Protein AF-A0A257NUY6-F1 (afdb_monomer)

Nearest PDB structures (foldseek):
  4zlf-assembly1_A  TM=8.077E-01  e=9.109E-02  Saccharophagus degradans 2-40
  8xis-assembly1_B  TM=6.982E-01  e=7.214E-02  Acetivibrio thermocellus
  5mqs-assembly1_A  TM=6.198E-01  e=4.796E-02  Bacteroides thetaiotaomicron
  7w2t-assembly1_A  TM=7.492E-01  e=7.435E-01  Thermoanaerobacterium xylanolyticum LX-11
  8jbo-assembly1_A  TM=6.712E-01  e=7.014E-01  Thermoanaerobacterium xylanolyticum LX-11

Mean predicted aligned error: 6.0 Å

Foldseek 3Di:
DPPDDPDDDPVNVVVLVVVLVVQVVVCVPPPPPRCVVNPQKQALLVLLVLLVVLVVQLVVCVVVVVVVSVVVSVVVNVVSLVCQCVQQDDPLFGFMAGNVDSGHGPPDQDCSRCSNVVSVSDDPVSNVVCCVPRPVD

Radius of gyration: 17.13 Å; Cα contacts (8 Å, |Δi|>4): 135; chains: 1; bounding box: 42×40×44 Å

Structure (mmCIF, N/CA/C/O backbone):
data_AF-A0A257NUY6-F1
#
_entry.id   AF-A0A257NUY6-F1
#
loop_
_atom_site.group_PDB
_atom_site.id
_atom_site.type_symbol
_atom_site.label_atom_id
_atom_site.label_alt_id
_atom_site.label_comp_id
_atom_site.label_asym_id
_atom_site.label_entity_id
_atom_site.label_seq_id
_atom_site.pdbx_PDB_ins_code
_atom_site.Cartn_x
_atom_site.Cartn_y
_atom_site.Cartn_z
_atom_site.occupancy
_atom_site.B_iso_or_equiv
_atom_site.auth_seq_id
_atom_site.auth_comp_id
_atom_site.auth_asym_id
_atom_site.auth_atom_id
_atom_site.pdbx_PDB_model_num
ATOM 1 N N . MET A 1 1 ? 10.861 6.886 -21.035 1.00 38.53 1 MET A N 1
ATOM 2 C CA . MET A 1 1 ? 12.126 6.822 -20.264 1.00 38.53 1 MET A CA 1
ATOM 3 C C . MET A 1 1 ? 12.314 8.144 -19.546 1.00 38.53 1 MET A C 1
ATOM 5 O O . MET A 1 1 ? 12.265 9.177 -20.198 1.00 38.53 1 MET A O 1
ATOM 9 N N . LEU A 1 2 ? 12.492 8.126 -18.226 1.00 45.94 2 LEU A N 1
ATOM 10 C CA . LEU A 1 2 ? 12.858 9.322 -17.466 1.00 45.94 2 LEU A CA 1
ATOM 11 C C . LEU A 1 2 ? 14.328 9.640 -17.790 1.00 45.94 2 LEU A C 1
ATOM 13 O O . LEU A 1 2 ? 15.187 8.790 -17.578 1.00 45.94 2 LEU A O 1
ATOM 17 N N . HIS A 1 3 ? 14.613 10.816 -18.353 1.00 51.94 3 HIS A N 1
ATOM 18 C CA . HIS A 1 3 ? 15.957 11.263 -18.757 1.00 51.94 3 HIS A CA 1
ATOM 19 C C . HIS A 1 3 ? 16.844 11.607 -17.547 1.00 51.94 3 HIS A C 1
ATOM 21 O O . HIS A 1 3 ? 17.292 12.740 -17.384 1.00 51.94 3 HIS A O 1
ATOM 27 N N . VAL A 1 4 ? 17.060 10.642 -16.657 1.00 59.47 4 VAL A N 1
ATOM 28 C CA . VAL A 1 4 ? 17.910 10.808 -15.478 1.00 59.47 4 VAL A CA 1
ATOM 29 C C . VAL A 1 4 ? 19.358 10.492 -15.872 1.00 59.47 4 VAL A C 1
ATOM 31 O O . VAL A 1 4 ? 19.587 9.464 -16.513 1.00 59.47 4 VAL A O 1
ATOM 34 N N . PRO A 1 5 ? 20.337 11.350 -15.526 1.00 63.12 5 PRO A N 1
ATOM 35 C CA . PRO A 1 5 ? 21.752 11.056 -15.730 1.00 63.12 5 PRO A CA 1
ATOM 36 C C . PRO A 1 5 ? 22.128 9.711 -15.103 1.00 63.12 5 PRO A C 1
ATOM 38 O O . PRO A 1 5 ? 21.718 9.408 -13.986 1.00 63.12 5 PRO A O 1
ATOM 41 N N . VAL A 1 6 ? 22.910 8.909 -15.825 1.00 65.81 6 VAL A N 1
ATOM 42 C CA . VAL A 1 6 ? 23.282 7.541 -15.415 1.00 65.81 6 VAL A CA 1
ATOM 43 C C . VAL A 1 6 ? 24.358 7.524 -14.317 1.00 65.81 6 VAL A C 1
ATOM 45 O O . VAL A 1 6 ? 24.648 6.473 -13.757 1.00 65.81 6 VAL A O 1
ATOM 48 N N . ASP A 1 7 ? 24.929 8.688 -14.005 1.00 72.38 7 ASP A N 1
ATOM 49 C CA . ASP A 1 7 ? 26.025 8.875 -13.056 1.00 72.38 7 ASP A CA 1
ATOM 50 C C . ASP A 1 7 ? 25.642 9.955 -12.033 1.00 72.38 7 ASP A C 1
ATOM 52 O O . ASP A 1 7 ? 25.959 11.136 -12.177 1.00 72.38 7 ASP A O 1
ATOM 56 N N . ILE A 1 8 ? 24.834 9.563 -11.045 1.00 80.12 8 ILE A N 1
ATOM 57 C CA . ILE A 1 8 ? 24.480 10.402 -9.895 1.00 80.12 8 ILE A CA 1
ATOM 58 C C . ILE A 1 8 ? 25.254 9.869 -8.695 1.00 80.12 8 ILE A C 1
ATOM 60 O O . IL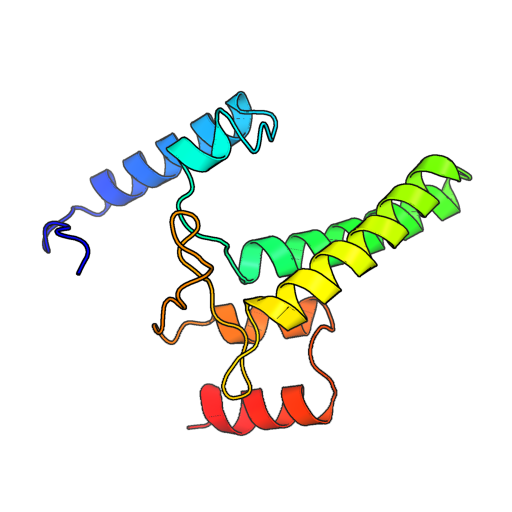E A 1 8 ? 25.188 8.679 -8.374 1.00 80.12 8 ILE A O 1
ATOM 64 N N . SER A 1 9 ? 25.970 10.751 -8.000 1.00 87.69 9 SER A N 1
ATOM 65 C CA . SER A 1 9 ? 26.747 10.353 -6.831 1.00 87.69 9 SER A CA 1
ATOM 66 C C . SER A 1 9 ? 25.839 9.866 -5.691 1.00 87.69 9 SER A C 1
ATOM 68 O O . SER A 1 9 ? 24.671 10.248 -5.561 1.00 87.69 9 SER A O 1
ATOM 70 N N . ARG A 1 10 ? 26.382 9.034 -4.794 1.00 88.25 10 ARG A N 1
ATOM 71 C CA . ARG A 1 10 ? 25.662 8.608 -3.582 1.00 88.25 10 ARG A CA 1
ATOM 72 C C . ARG A 1 10 ? 25.229 9.802 -2.721 1.00 88.25 10 ARG A C 1
ATOM 74 O O . ARG A 1 10 ? 24.158 9.755 -2.117 1.00 88.25 10 ARG A O 1
ATOM 81 N N . GLU A 1 11 ? 26.050 10.846 -2.660 1.00 92.62 11 GLU A N 1
ATOM 82 C CA . GLU A 1 11 ? 25.761 12.078 -1.920 1.00 92.62 11 GLU A CA 1
ATOM 83 C C . GLU A 1 11 ? 24.598 12.843 -2.545 1.00 92.62 11 GLU A C 1
ATOM 85 O O . GLU A 1 11 ? 23.683 13.238 -1.824 1.00 92.62 11 GLU A O 1
ATOM 90 N N . ASP A 1 12 ? 24.560 12.956 -3.873 1.00 88.62 12 ASP A N 1
ATOM 91 C CA . ASP A 1 12 ? 23.434 13.568 -4.579 1.00 88.62 12 ASP A CA 1
ATOM 92 C C . ASP A 1 12 ? 22.143 12.776 -4.355 1.00 88.62 12 ASP A C 1
ATOM 94 O O . ASP A 1 12 ? 21.099 13.357 -4.051 1.00 88.62 12 ASP A O 1
ATOM 98 N N . HIS A 1 13 ? 22.205 11.441 -4.416 1.00 85.50 13 HIS A N 1
ATOM 99 C CA . HIS A 1 13 ? 21.061 10.590 -4.094 1.00 85.50 13 HIS A CA 1
ATOM 100 C C . HIS A 1 13 ? 20.562 10.798 -2.662 1.00 85.50 13 HIS A C 1
ATOM 102 O O . HIS A 1 13 ? 19.352 10.895 -2.445 1.00 85.50 13 HIS A O 1
ATOM 108 N N . LEU A 1 14 ? 21.466 10.853 -1.680 1.00 90.75 14 LEU A N 1
ATOM 109 C CA . LEU A 1 14 ? 21.096 11.092 -0.287 1.00 90.75 14 LEU A CA 1
ATOM 110 C C . LEU A 1 14 ? 20.481 12.482 -0.117 1.00 90.75 14 LEU A C 1
ATOM 112 O O . LEU A 1 14 ? 19.411 12.601 0.475 1.00 90.75 14 LEU A O 1
ATOM 116 N N . LYS A 1 15 ? 21.109 13.512 -0.688 1.00 93.31 15 LYS A N 1
ATOM 117 C CA . LYS A 1 15 ? 20.619 14.890 -0.649 1.00 93.31 15 LYS A CA 1
ATOM 118 C C . LYS A 1 15 ? 19.202 14.991 -1.209 1.00 93.31 15 LYS A C 1
ATOM 120 O O . LYS A 1 15 ? 18.322 15.507 -0.529 1.00 93.31 15 LYS A O 1
ATOM 125 N N . ARG A 1 16 ? 18.943 14.420 -2.392 1.00 88.00 16 ARG A N 1
ATOM 126 C CA . ARG A 1 16 ? 17.595 14.397 -2.989 1.00 88.00 16 ARG A CA 1
ATOM 127 C C . ARG A 1 16 ? 16.572 13.667 -2.121 1.00 88.00 16 ARG A C 1
ATOM 129 O O . ARG A 1 16 ? 15.428 14.101 -2.033 1.00 88.00 16 ARG A O 1
ATOM 136 N N . ARG A 1 17 ? 16.959 12.576 -1.452 1.00 87.19 17 ARG A N 1
ATOM 137 C CA . ARG A 1 17 ? 16.068 11.869 -0.514 1.00 87.19 17 ARG A CA 1
ATOM 138 C C . ARG A 1 17 ? 15.734 12.725 0.705 1.00 87.19 17 ARG A C 1
ATOM 140 O O . ARG A 1 17 ? 14.577 12.750 1.106 1.00 87.19 17 ARG A O 1
ATOM 147 N N . VAL A 1 18 ? 16.713 13.435 1.267 1.00 91.56 18 VAL A N 1
ATOM 148 C CA . VAL A 1 18 ? 16.487 14.364 2.387 1.00 91.56 18 VAL A CA 1
ATOM 149 C C . VAL A 1 18 ? 15.569 15.512 1.963 1.00 91.56 18 VAL A C 1
ATOM 151 O O . VAL A 1 18 ? 14.610 15.795 2.671 1.00 91.56 18 VAL A O 1
ATOM 154 N N . GLU A 1 19 ? 15.771 16.089 0.772 1.00 90.12 19 GLU A N 1
ATOM 155 C CA . GLU A 1 19 ? 14.875 17.115 0.210 1.00 90.12 19 GLU A CA 1
ATOM 156 C C . GLU A 1 19 ? 13.418 16.624 0.125 1.00 90.12 19 GLU A C 1
ATOM 158 O O . GLU A 1 19 ? 12.495 17.350 0.493 1.00 90.12 19 GLU A O 1
ATOM 163 N N . LEU A 1 20 ? 13.197 15.378 -0.311 1.00 85.62 20 LEU A N 1
ATOM 164 C CA . LEU A 1 20 ? 11.859 14.777 -0.347 1.00 85.62 20 LEU A CA 1
ATOM 165 C C . LEU A 1 20 ? 11.284 14.535 1.056 1.00 85.62 20 LEU A C 1
ATOM 167 O O . LEU A 1 20 ? 10.091 14.743 1.264 1.00 85.62 20 LEU A O 1
ATOM 171 N N . ILE A 1 21 ? 12.103 14.122 2.026 1.00 84.81 21 ILE A N 1
ATOM 172 C CA . ILE A 1 21 ? 11.664 13.948 3.421 1.00 84.81 21 ILE A CA 1
ATOM 173 C C . ILE A 1 21 ? 11.204 15.286 4.003 1.00 84.81 21 ILE A C 1
ATOM 175 O O . ILE A 1 21 ? 10.124 15.360 4.592 1.00 84.81 21 ILE A O 1
ATOM 179 N N . ASP A 1 22 ? 11.992 16.343 3.821 1.00 87.88 22 ASP A N 1
ATOM 180 C CA . ASP A 1 22 ? 11.652 17.669 4.328 1.00 87.88 22 ASP A CA 1
ATOM 181 C C . ASP A 1 22 ? 10.409 18.233 3.634 1.00 87.88 22 ASP A C 1
ATOM 183 O O . ASP A 1 22 ? 9.526 18.760 4.312 1.00 87.88 22 ASP A O 1
ATOM 187 N N . ALA A 1 23 ? 10.271 18.037 2.317 1.00 85.75 23 ALA A N 1
ATOM 188 C CA . ALA A 1 23 ? 9.051 18.384 1.591 1.00 85.75 23 ALA A CA 1
ATOM 189 C C . ALA A 1 23 ? 7.824 17.631 2.133 1.00 85.75 23 ALA A C 1
ATOM 191 O O . ALA A 1 23 ? 6.785 18.237 2.366 1.00 85.75 23 ALA A O 1
ATOM 192 N N . ASN A 1 24 ? 7.932 16.327 2.410 1.00 80.44 24 ASN A N 1
ATOM 193 C CA . ASN A 1 24 ? 6.821 15.565 2.989 1.00 80.44 24 ASN A CA 1
ATOM 194 C C . ASN A 1 24 ? 6.389 16.129 4.354 1.00 80.44 24 ASN A C 1
ATOM 196 O O . ASN A 1 24 ? 5.197 16.242 4.638 1.00 80.44 24 ASN A O 1
ATOM 200 N N . ARG A 1 25 ? 7.360 16.514 5.195 1.00 82.62 25 ARG A N 1
ATOM 201 C CA . ARG A 1 25 ? 7.102 17.095 6.523 1.00 82.62 25 ARG A CA 1
ATOM 202 C C . ARG A 1 25 ? 6.410 18.453 6.438 1.00 82.62 25 ARG A C 1
ATOM 204 O O . ARG A 1 25 ? 5.565 18.742 7.278 1.00 82.62 25 ARG A O 1
ATOM 211 N N . THR A 1 26 ? 6.762 19.280 5.456 1.00 85.38 26 THR A N 1
ATOM 212 C CA . THR A 1 26 ? 6.171 20.616 5.283 1.00 85.38 26 THR A CA 1
ATOM 213 C C . THR A 1 26 ? 4.832 20.584 4.554 1.00 85.38 26 THR A C 1
ATOM 215 O O . THR A 1 26 ? 3.963 21.391 4.871 1.00 85.38 26 THR A O 1
ATOM 218 N N . CYS A 1 27 ? 4.627 19.636 3.633 1.00 80.06 27 CYS A N 1
ATOM 219 C CA . CYS A 1 27 ? 3.380 19.499 2.881 1.00 80.06 27 CYS A CA 1
ATOM 220 C C . CYS A 1 27 ? 2.168 19.159 3.761 1.00 80.06 27 CYS A C 1
ATOM 222 O O . CYS A 1 27 ? 1.043 19.346 3.306 1.00 80.06 27 CYS A O 1
ATOM 224 N N . ASN A 1 28 ? 2.369 18.621 4.974 1.00 76.56 28 ASN A N 1
ATOM 225 C CA . ASN A 1 28 ? 1.295 18.189 5.881 1.00 76.56 28 ASN A CA 1
ATOM 226 C C . ASN A 1 28 ? 0.203 17.351 5.171 1.00 76.56 28 ASN A C 1
ATOM 228 O O . ASN A 1 28 ? -0.985 17.500 5.442 1.00 76.56 28 ASN A O 1
ATOM 232 N N . PHE A 1 29 ? 0.617 16.504 4.220 1.00 68.12 29 PHE A N 1
ATOM 233 C CA . PHE A 1 29 ? -0.252 15.682 3.367 1.00 68.12 29 PHE A CA 1
ATOM 234 C C . PHE A 1 29 ? -1.247 16.431 2.455 1.00 68.12 29 PHE A C 1
ATOM 236 O O . PHE A 1 29 ? -2.230 15.831 2.021 1.00 68.12 29 PHE A O 1
ATOM 243 N N . ASP A 1 30 ? -0.991 17.688 2.070 1.00 76.88 30 ASP A N 1
ATOM 244 C CA . ASP A 1 30 ? -1.749 18.348 0.994 1.00 76.88 30 ASP A CA 1
ATOM 245 C C . ASP A 1 30 ? -1.530 17.615 -0.341 1.00 76.88 30 ASP A C 1
ATOM 247 O O . ASP A 1 30 ? -0.535 17.811 -1.053 1.00 76.88 30 ASP A O 1
ATOM 251 N N . ALA A 1 31 ? -2.475 16.731 -0.658 1.00 68.88 31 ALA A N 1
ATOM 252 C CA . ALA A 1 31 ? -2.398 15.825 -1.788 1.00 68.88 31 ALA A CA 1
ATOM 253 C C . ALA A 1 31 ? -2.400 16.556 -3.139 1.00 68.88 31 ALA A C 1
ATOM 255 O O . ALA A 1 31 ? -1.727 16.113 -4.073 1.00 68.88 31 ALA A O 1
ATOM 256 N N . GLU A 1 32 ? -3.152 17.650 -3.267 1.00 70.81 32 GLU A N 1
ATOM 257 C CA . GLU A 1 32 ? -3.395 18.299 -4.556 1.00 70.81 32 GLU A CA 1
ATOM 258 C C . GLU A 1 32 ? -2.329 19.321 -4.917 1.00 70.81 32 GLU A C 1
ATOM 260 O O . GLU A 1 32 ? -1.860 19.334 -6.058 1.00 70.81 32 GLU A O 1
ATOM 265 N N . LEU A 1 33 ? -1.932 20.163 -3.965 1.00 74.75 33 LEU A N 1
ATOM 266 C CA . LEU A 1 33 ? -1.078 21.310 -4.251 1.00 74.75 33 LEU A CA 1
ATOM 267 C C . LEU A 1 33 ? 0.396 21.022 -3.974 1.00 74.75 33 LEU A C 1
ATOM 269 O O . LEU A 1 33 ? 1.258 21.586 -4.654 1.00 74.75 33 LEU A O 1
ATOM 273 N N . CYS A 1 34 ? 0.690 20.137 -3.018 1.00 77.94 34 CYS A N 1
ATOM 274 C CA . CYS A 1 34 ? 2.052 19.891 -2.546 1.00 77.94 34 CYS A CA 1
ATOM 275 C C . CYS A 1 34 ? 2.560 18.505 -2.950 1.00 77.94 34 CYS A C 1
ATOM 277 O O . CYS A 1 34 ? 3.536 18.388 -3.695 1.00 77.94 34 CYS A O 1
ATOM 279 N N . MET A 1 35 ? 1.859 17.439 -2.556 1.00 75.56 35 MET A N 1
ATOM 280 C CA . MET A 1 35 ? 2.339 16.072 -2.770 1.00 75.56 35 MET A CA 1
ATOM 281 C C . MET A 1 35 ? 2.487 15.733 -4.257 1.00 75.56 35 MET A C 1
ATOM 283 O O . MET A 1 35 ? 3.509 15.176 -4.647 1.00 75.56 35 MET A O 1
ATOM 287 N N . LYS A 1 36 ? 1.540 16.138 -5.118 1.00 74.56 36 LYS A N 1
ATOM 288 C CA . LYS A 1 36 ? 1.639 15.942 -6.581 1.00 74.56 36 LYS A CA 1
ATOM 289 C C . LYS A 1 36 ? 2.883 16.588 -7.207 1.00 74.56 36 LYS A C 1
ATOM 291 O O . LYS A 1 36 ? 3.351 16.108 -8.235 1.00 74.56 36 LYS A O 1
ATOM 296 N N . ARG A 1 37 ? 3.433 17.656 -6.616 1.00 76.06 37 ARG A N 1
ATOM 297 C CA . ARG A 1 37 ? 4.634 18.333 -7.140 1.00 76.06 37 ARG A CA 1
ATOM 298 C C . ARG A 1 37 ? 5.917 17.568 -6.831 1.00 76.06 37 ARG A C 1
ATOM 300 O O . ARG A 1 37 ? 6.835 17.606 -7.642 1.00 76.06 37 ARG A O 1
ATOM 307 N N . HIS A 1 38 ? 5.963 16.876 -5.694 1.00 76.12 38 HIS A N 1
ATOM 308 C CA . HIS A 1 38 ? 7.169 16.215 -5.188 1.00 76.12 38 HIS A CA 1
ATOM 309 C C . HIS A 1 38 ? 7.158 14.690 -5.362 1.00 76.12 38 HIS A C 1
ATOM 311 O O . HIS A 1 38 ? 8.212 14.086 -5.546 1.00 76.12 38 HIS A O 1
ATOM 317 N N . PHE A 1 39 ? 5.981 14.060 -5.336 1.00 79.62 39 PHE A N 1
ATOM 318 C CA . PHE A 1 39 ? 5.821 12.608 -5.302 1.00 79.62 39 PHE A CA 1
ATOM 319 C C . PHE A 1 39 ? 5.027 12.131 -6.513 1.00 79.62 39 PHE A C 1
ATOM 321 O O . PHE A 1 39 ? 3.797 12.079 -6.518 1.00 79.62 39 PHE A O 1
ATOM 328 N N . TRP A 1 40 ? 5.756 11.764 -7.564 1.00 81.12 40 TRP A N 1
ATOM 329 C CA . TRP A 1 40 ? 5.173 11.305 -8.827 1.00 81.12 40 TRP A CA 1
ATOM 330 C C . TRP A 1 40 ? 4.912 9.800 -8.867 1.00 81.12 40 TRP A C 1
ATOM 332 O O . TRP A 1 40 ? 4.628 9.263 -9.933 1.00 81.12 40 TRP A O 1
ATOM 342 N N . VAL A 1 41 ? 5.003 9.110 -7.729 1.00 86.44 41 VAL A N 1
ATOM 343 C CA . VAL A 1 41 ? 4.793 7.664 -7.631 1.00 86.44 41 VAL A CA 1
ATOM 344 C C . VAL A 1 41 ? 3.664 7.382 -6.647 1.00 86.44 41 VAL A C 1
ATOM 346 O O . VAL A 1 41 ? 3.693 7.828 -5.501 1.00 86.44 41 VAL A O 1
ATOM 349 N N . LYS A 1 42 ? 2.659 6.631 -7.097 1.00 88.94 42 LYS A N 1
ATOM 350 C CA . LYS A 1 42 ? 1.688 5.951 -6.240 1.00 88.94 42 LYS A CA 1
ATOM 351 C C . LYS A 1 42 ? 2.344 4.666 -5.757 1.00 88.94 42 LYS A C 1
ATOM 353 O O . LYS A 1 42 ? 2.321 3.649 -6.446 1.00 88.94 42 LYS A O 1
ATOM 358 N N . ASP A 1 43 ? 3.020 4.772 -4.623 1.00 91.25 43 ASP A N 1
ATOM 359 C CA . ASP A 1 43 ? 3.941 3.745 -4.157 1.00 91.25 43 ASP A CA 1
ATOM 360 C C . ASP A 1 43 ? 3.226 2.620 -3.395 1.00 91.25 43 ASP A C 1
ATOM 362 O O . ASP A 1 43 ? 2.502 2.865 -2.428 1.00 91.25 43 ASP A O 1
ATOM 366 N N . VAL A 1 44 ? 3.420 1.378 -3.843 1.00 95.44 44 VAL A N 1
ATOM 367 C CA . VAL A 1 44 ? 2.820 0.188 -3.225 1.00 95.44 44 VAL A CA 1
ATOM 368 C C . VAL A 1 44 ? 3.292 -0.004 -1.779 1.00 95.44 44 VAL A C 1
ATOM 370 O O . VAL A 1 44 ? 2.424 -0.137 -0.916 1.00 95.44 44 VAL A O 1
ATOM 373 N N . PRO A 1 45 ? 4.605 0.021 -1.465 1.00 95.56 45 PRO A N 1
ATOM 374 C CA . PRO A 1 45 ? 5.084 -0.076 -0.091 1.00 95.56 45 PRO A CA 1
ATOM 375 C C . PRO A 1 45 ? 4.490 0.978 0.834 1.00 95.56 45 PRO A C 1
ATOM 377 O O . PRO A 1 45 ? 4.007 0.631 1.910 1.00 95.56 45 PRO A O 1
ATOM 380 N N . PHE A 1 46 ? 4.474 2.246 0.411 1.00 91.94 46 PHE A N 1
ATOM 381 C CA . PHE A 1 46 ? 3.883 3.318 1.208 1.00 91.94 46 PHE A CA 1
ATOM 382 C C . PHE A 1 46 ? 2.412 3.041 1.541 1.00 91.94 46 PHE A C 1
ATOM 384 O O . PHE A 1 46 ? 2.020 3.113 2.705 1.00 91.94 46 PHE A O 1
ATOM 391 N N . ASN A 1 47 ? 1.603 2.683 0.539 1.00 94.94 47 ASN A N 1
ATOM 392 C CA . ASN A 1 47 ? 0.178 2.432 0.749 1.00 94.94 47 ASN A CA 1
ATOM 393 C C . ASN A 1 47 ? -0.074 1.160 1.577 1.00 94.94 47 ASN A C 1
ATOM 395 O O . ASN A 1 47 ? -0.962 1.164 2.424 1.00 94.94 47 ASN A O 1
ATOM 399 N N . ALA A 1 48 ? 0.729 0.106 1.405 1.00 97.81 48 ALA A N 1
ATOM 400 C CA . ALA A 1 48 ? 0.639 -1.097 2.233 1.00 97.81 48 ALA A CA 1
ATOM 401 C C . ALA A 1 48 ? 0.935 -0.784 3.712 1.00 97.81 48 ALA A C 1
ATOM 403 O O . ALA A 1 48 ? 0.176 -1.174 4.598 1.00 97.81 48 ALA A O 1
ATOM 404 N N . ILE A 1 49 ? 1.995 -0.017 3.985 1.00 96.12 49 ILE A N 1
ATOM 405 C CA . ILE A 1 49 ? 2.330 0.427 5.346 1.00 96.12 49 ILE A CA 1
ATOM 406 C C . ILE A 1 49 ? 1.222 1.323 5.916 1.00 96.12 49 ILE A C 1
ATOM 408 O O . ILE A 1 49 ? 0.874 1.191 7.087 1.00 96.12 49 ILE A O 1
ATOM 412 N N . LEU A 1 50 ? 0.641 2.213 5.104 1.00 95.25 50 LEU A N 1
ATOM 413 C CA . LEU A 1 50 ? -0.483 3.052 5.522 1.00 95.25 50 LEU A CA 1
ATOM 414 C C . LEU A 1 50 ? -1.700 2.212 5.930 1.00 95.25 50 LEU A C 1
ATOM 416 O O . LEU A 1 50 ? -2.275 2.478 6.983 1.00 95.25 50 LEU A O 1
ATOM 420 N N . VAL A 1 51 ? -2.070 1.199 5.140 1.00 98.06 51 VAL A N 1
ATOM 421 C CA . VAL A 1 51 ? -3.174 0.281 5.471 1.00 98.06 51 VAL A CA 1
ATOM 422 C C . VAL A 1 51 ? -2.943 -0.369 6.832 1.00 98.06 51 VAL A C 1
ATOM 424 O O . VAL A 1 51 ? -3.832 -0.340 7.682 1.00 98.06 51 VAL A O 1
ATOM 427 N N . GLU A 1 52 ? -1.747 -0.903 7.076 1.00 98.00 52 GLU A N 1
ATOM 428 C CA . GLU A 1 52 ? -1.461 -1.566 8.348 1.00 98.00 52 GLU A CA 1
ATOM 429 C C . GLU A 1 52 ? -1.427 -0.582 9.526 1.00 98.00 52 GLU A C 1
ATOM 431 O O . GLU A 1 52 ? -1.999 -0.848 10.584 1.00 98.00 52 GLU A O 1
ATOM 436 N N . ASN A 1 53 ? -0.863 0.611 9.328 1.00 97.25 53 ASN A N 1
ATOM 437 C CA . ASN A 1 53 ? -0.898 1.671 10.334 1.00 97.25 53 ASN A CA 1
ATOM 438 C C . ASN A 1 53 ? -2.333 2.075 10.691 1.00 97.25 53 ASN A C 1
ATOM 440 O O . ASN A 1 53 ? -2.631 2.272 11.867 1.00 97.25 53 ASN A O 1
ATOM 444 N N . LEU A 1 54 ? -3.233 2.180 9.709 1.00 97.75 54 LEU A N 1
ATOM 445 C CA . LEU A 1 54 ? -4.641 2.490 9.960 1.00 97.75 54 LEU A CA 1
ATOM 446 C C . LEU A 1 54 ? -5.325 1.381 10.769 1.00 97.75 54 LEU A C 1
ATOM 448 O O . LEU A 1 54 ? -6.067 1.693 11.697 1.00 97.75 54 LEU A O 1
ATOM 452 N N . ARG A 1 55 ? -5.042 0.099 10.501 1.00 98.06 55 ARG A N 1
ATOM 453 C CA . ARG A 1 55 ? -5.568 -1.006 11.326 1.00 98.06 55 ARG A CA 1
ATOM 454 C C . ARG A 1 55 ? -5.089 -0.922 12.771 1.00 98.06 55 ARG A C 1
ATOM 456 O O . ARG A 1 55 ? -5.893 -1.025 13.695 1.00 98.06 55 ARG A O 1
ATOM 463 N N . ILE A 1 56 ? -3.795 -0.681 12.977 1.00 98.12 56 ILE A N 1
ATOM 464 C CA . ILE A 1 56 ? -3.220 -0.513 14.318 1.00 98.12 56 ILE A CA 1
ATOM 465 C C . ILE A 1 56 ? -3.862 0.683 15.033 1.00 98.12 56 ILE A C 1
ATOM 467 O O . ILE A 1 56 ? -4.261 0.567 16.193 1.00 98.12 56 ILE A O 1
ATOM 471 N N . LEU A 1 57 ? -4.007 1.820 14.348 1.00 98.06 57 LEU A N 1
ATOM 472 C CA . LEU A 1 57 ? -4.638 3.017 14.905 1.00 98.06 57 LEU A CA 1
ATOM 473 C C . LEU A 1 57 ? -6.114 2.800 15.232 1.00 98.06 57 LEU A C 1
ATOM 475 O O . LEU A 1 57 ? -6.568 3.279 16.268 1.00 98.06 57 LEU A O 1
ATOM 479 N N . SER A 1 58 ? -6.839 2.046 14.406 1.00 98.38 58 SER A N 1
ATOM 480 C CA . SER A 1 58 ? -8.216 1.641 14.690 1.00 98.38 58 SER A CA 1
ATOM 481 C C . SER A 1 58 ? -8.302 0.844 15.993 1.00 98.38 58 SER A C 1
ATOM 483 O O . SER A 1 58 ? -9.081 1.186 16.882 1.00 98.38 58 SER A O 1
ATOM 485 N N . ASN A 1 59 ? -7.416 -0.143 16.172 1.00 98.19 59 ASN A N 1
ATOM 486 C CA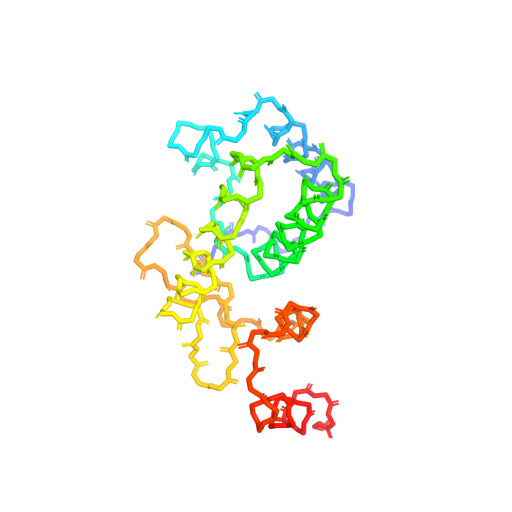 . ASN A 1 59 ? -7.347 -0.942 17.397 1.00 98.19 59 ASN A CA 1
ATOM 487 C C . ASN A 1 59 ? -7.035 -0.076 18.628 1.00 98.19 59 ASN A C 1
ATOM 489 O O . ASN A 1 59 ? -7.685 -0.211 19.663 1.00 98.19 59 ASN A O 1
ATOM 493 N N . ILE A 1 60 ? -6.073 0.847 18.519 1.00 98.56 60 ILE A N 1
ATOM 494 C CA . ILE A 1 60 ? -5.747 1.791 19.600 1.00 98.56 60 ILE A CA 1
ATOM 495 C C . ILE A 1 60 ? -6.948 2.697 19.907 1.00 98.56 60 ILE A C 1
ATOM 497 O O . ILE A 1 60 ? -7.280 2.900 21.074 1.00 98.56 60 ILE A O 1
ATOM 501 N N . ALA A 1 61 ? -7.623 3.224 18.884 1.00 98.25 61 ALA A N 1
ATOM 502 C CA . ALA A 1 61 ? -8.800 4.067 19.053 1.00 98.25 61 ALA A CA 1
ATOM 503 C C . ALA A 1 61 ? -9.943 3.310 19.743 1.00 98.25 61 ALA A C 1
ATOM 505 O O . ALA A 1 61 ? -10.547 3.851 20.668 1.00 98.25 61 ALA A O 1
ATOM 506 N N . SER A 1 62 ? -10.178 2.049 19.369 1.00 98.12 62 SER A N 1
ATOM 507 C CA . SER A 1 62 ? -11.145 1.175 20.037 1.00 98.12 62 SER A CA 1
ATOM 508 C C . SER A 1 62 ? -10.802 0.979 21.518 1.00 98.12 62 SER A C 1
ATOM 510 O O . SER A 1 62 ? -11.686 1.086 22.365 1.00 98.12 62 SER A O 1
ATOM 512 N N . LEU A 1 63 ? -9.530 0.723 21.853 1.00 98.50 63 LEU A N 1
ATOM 513 C CA . LEU A 1 63 ? -9.076 0.546 23.243 1.00 98.50 63 LEU A CA 1
ATOM 514 C C . LEU A 1 63 ? -9.254 1.808 24.100 1.00 98.50 63 LEU A C 1
ATOM 516 O O . LEU A 1 63 ? -9.451 1.706 25.308 1.00 98.50 63 LEU A O 1
ATOM 520 N N . LEU A 1 64 ? -9.183 2.987 23.483 1.00 98.44 64 LEU A N 1
ATOM 521 C CA . LEU A 1 64 ? -9.352 4.286 24.139 1.00 98.44 64 LEU A CA 1
ATOM 522 C C . LEU A 1 64 ? -10.793 4.823 24.069 1.00 98.44 64 LEU A C 1
ATOM 524 O O . LEU A 1 64 ? -11.021 5.979 24.422 1.00 98.44 64 LEU A O 1
ATOM 528 N N . ASP A 1 65 ? -11.739 4.021 23.575 1.00 97.94 65 ASP A N 1
ATOM 529 C CA . ASP A 1 65 ? -13.140 4.397 23.339 1.00 97.94 65 ASP A CA 1
ATOM 530 C C . ASP A 1 65 ? -13.315 5.650 22.450 1.00 97.94 65 ASP A C 1
ATOM 532 O O . ASP A 1 65 ? -14.207 6.481 22.614 1.00 97.94 65 ASP A O 1
ATOM 536 N N . ARG A 1 66 ? -12.430 5.811 21.460 1.00 98.31 66 ARG A N 1
ATOM 537 C CA . ARG A 1 66 ? -12.453 6.909 20.482 1.00 98.31 66 ARG A CA 1
ATOM 538 C C . ARG A 1 66 ? -13.155 6.475 19.196 1.00 98.31 66 ARG A C 1
ATOM 540 O O . ARG A 1 66 ? -12.513 6.303 18.161 1.00 98.31 66 ARG A O 1
ATOM 547 N N . LYS A 1 67 ? -14.483 6.342 19.259 1.00 97.44 67 LYS A N 1
ATOM 548 C CA . LYS A 1 67 ? -15.318 5.790 18.172 1.00 97.44 67 LYS A CA 1
ATOM 549 C C . LYS A 1 67 ? -15.166 6.481 16.819 1.00 97.44 67 LYS A C 1
ATOM 551 O O . LYS A 1 67 ? -15.051 5.793 15.810 1.00 97.44 67 LYS A O 1
ATOM 556 N N . ASP A 1 68 ? -15.071 7.807 16.791 1.00 97.50 68 ASP A N 1
ATOM 557 C CA . ASP A 1 68 ? -14.872 8.536 15.530 1.00 97.50 68 ASP A CA 1
ATOM 558 C C . ASP A 1 68 ? -13.531 8.182 14.867 1.00 97.50 68 ASP A C 1
ATOM 560 O O . ASP A 1 68 ? -13.449 8.042 13.648 1.00 97.50 68 ASP A O 1
ATOM 564 N N . GLY A 1 69 ? -12.478 7.996 15.673 1.00 97.44 69 GLY A N 1
ATOM 565 C CA . GLY A 1 69 ? -11.150 7.615 15.191 1.00 97.44 69 GLY A CA 1
ATOM 566 C C . GLY A 1 69 ? -11.107 6.174 14.689 1.00 97.44 69 GLY A C 1
ATOM 567 O O . GLY A 1 69 ? -10.543 5.916 13.629 1.00 97.44 69 GLY A O 1
ATOM 568 N N . GLU A 1 70 ? -11.746 5.255 15.416 1.00 98.38 70 GLU A N 1
ATOM 569 C CA . GLU A 1 70 ? -11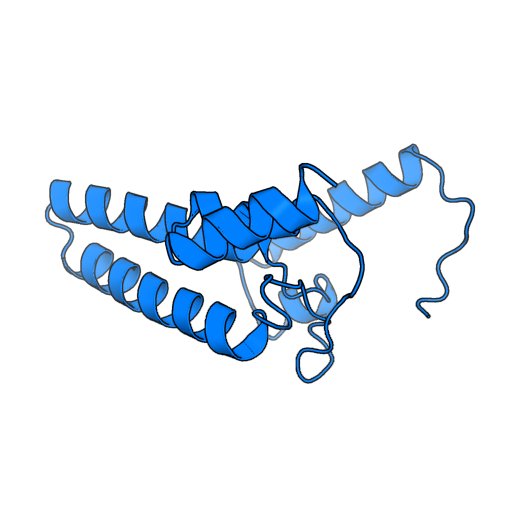.926 3.855 15.010 1.00 98.38 70 GLU A CA 1
ATOM 570 C C . GLU A 1 70 ? -12.660 3.775 13.660 1.00 98.38 70 GLU A C 1
ATOM 572 O O . GLU A 1 70 ? -12.166 3.169 12.707 1.00 98.38 70 GLU A O 1
ATOM 577 N N . HIS A 1 71 ? -13.798 4.470 13.542 1.00 98.00 71 HIS A N 1
ATOM 578 C CA . HIS A 1 71 ? -14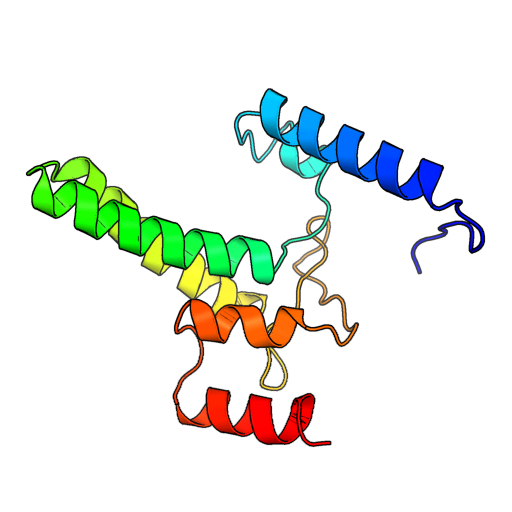.586 4.518 12.313 1.00 98.00 71 HIS A CA 1
ATOM 579 C C . HIS A 1 71 ? -13.793 5.097 11.137 1.00 98.00 71 HIS A C 1
ATOM 581 O O . HIS A 1 71 ? -13.753 4.490 10.065 1.00 98.00 71 HIS A O 1
ATOM 587 N N . PHE A 1 72 ? -13.123 6.236 11.341 1.00 97.62 72 PHE A N 1
ATOM 588 C CA . PHE A 1 72 ? -12.282 6.852 10.318 1.00 97.62 72 PHE A CA 1
ATOM 589 C C . PHE A 1 72 ? -11.193 5.891 9.834 1.00 97.62 72 PHE A C 1
ATOM 591 O O . PHE A 1 72 ? -11.000 5.737 8.627 1.00 97.62 72 PHE A O 1
ATOM 598 N N . CYS A 1 73 ? -10.486 5.232 10.754 1.00 98.12 73 CYS A N 1
ATOM 599 C CA . CYS A 1 73 ? -9.406 4.323 10.396 1.00 98.12 73 CYS A CA 1
ATOM 600 C C . CYS A 1 73 ? -9.923 3.122 9.598 1.00 98.12 73 CYS A C 1
ATOM 602 O O . CYS A 1 73 ? -9.370 2.831 8.540 1.00 98.12 73 CYS A O 1
ATOM 604 N N . ASN A 1 74 ? -11.006 2.480 10.047 1.00 98.31 74 ASN A N 1
ATOM 605 C CA . ASN A 1 74 ? -11.604 1.337 9.349 1.00 98.31 74 ASN A CA 1
ATOM 606 C C . ASN A 1 74 ? -12.072 1.706 7.936 1.00 98.31 74 ASN A C 1
ATOM 608 O O . ASN A 1 74 ? -11.717 1.026 6.977 1.00 98.31 74 ASN A O 1
ATOM 612 N N . LEU A 1 75 ? -12.779 2.831 7.787 1.00 98.12 75 LEU A N 1
ATOM 613 C CA . LEU A 1 75 ? -13.208 3.313 6.474 1.00 98.12 75 LEU A CA 1
ATOM 614 C C . LEU A 1 75 ? -12.014 3.520 5.529 1.00 98.12 75 LEU A C 1
ATOM 616 O O . LEU A 1 75 ? -12.065 3.146 4.360 1.00 98.12 75 LEU A O 1
ATOM 620 N N . ASN A 1 76 ? -10.923 4.109 6.024 1.00 97.31 76 ASN A N 1
ATOM 621 C CA . ASN A 1 76 ? -9.747 4.365 5.196 1.00 97.31 76 ASN A CA 1
ATOM 622 C C . ASN A 1 76 ? -8.949 3.090 4.881 1.00 97.31 76 ASN A C 1
ATOM 624 O O . ASN A 1 76 ? -8.375 3.012 3.796 1.00 97.31 76 ASN A O 1
ATOM 628 N N . VAL A 1 77 ? -8.938 2.082 5.763 1.00 98.19 77 VAL A N 1
ATOM 629 C CA . VAL A 1 77 ? -8.390 0.750 5.442 1.00 98.19 77 VAL A CA 1
ATOM 630 C C . VAL A 1 77 ? -9.089 0.1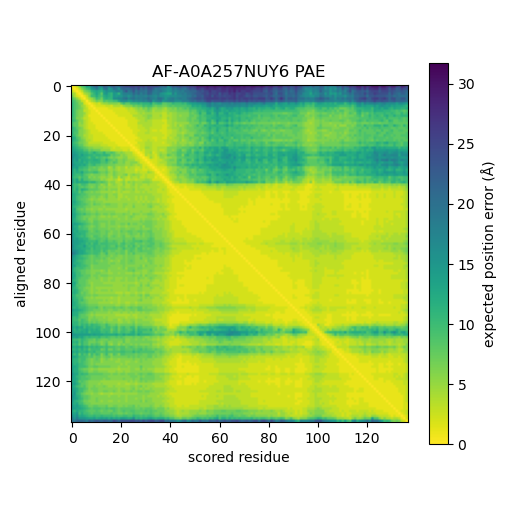88 4.209 1.00 98.19 77 VAL A C 1
ATOM 632 O O . VAL A 1 77 ? -8.405 -0.214 3.264 1.00 98.19 77 VAL A O 1
ATOM 635 N N . ASP A 1 78 ? -10.422 0.214 4.187 1.00 97.94 78 ASP A N 1
ATOM 636 C CA . ASP A 1 78 ? -11.213 -0.325 3.080 1.00 97.94 78 ASP A CA 1
ATOM 637 C C . ASP A 1 78 ? -10.982 0.462 1.787 1.00 97.94 78 ASP A C 1
ATOM 639 O O . ASP A 1 78 ? -10.680 -0.125 0.746 1.00 97.94 78 ASP A O 1
ATOM 643 N N . LEU A 1 79 ? -11.045 1.797 1.854 1.00 97.69 79 LEU A N 1
ATOM 644 C CA . LEU A 1 79 ? -10.855 2.667 0.690 1.00 97.69 79 LEU A CA 1
ATOM 645 C C . LEU A 1 79 ? -9.464 2.509 0.064 1.00 97.69 79 LEU A C 1
ATOM 647 O O . LEU A 1 79 ? -9.349 2.368 -1.155 1.00 97.69 79 LEU A O 1
ATOM 651 N N . VAL A 1 80 ? -8.404 2.515 0.879 1.00 96.44 80 VAL A N 1
ATOM 652 C CA . VAL A 1 80 ? -7.030 2.387 0.372 1.00 96.44 80 VAL A CA 1
ATOM 653 C C . VAL A 1 80 ? -6.796 0.981 -0.174 1.00 96.44 80 VAL A C 1
ATOM 655 O O . VAL A 1 80 ? -6.265 0.847 -1.276 1.00 96.44 80 VAL A O 1
ATOM 658 N N . SER A 1 81 ? -7.234 -0.064 0.536 1.00 98.00 81 SER A N 1
ATOM 659 C CA . SER A 1 81 ? -7.068 -1.455 0.088 1.00 98.00 81 SER A CA 1
ATOM 660 C C . SER A 1 81 ? -7.795 -1.712 -1.234 1.00 98.00 81 SER A C 1
ATOM 662 O O . SER A 1 81 ? -7.213 -2.301 -2.149 1.00 98.00 81 SER A O 1
ATOM 664 N N . ALA A 1 82 ? -9.031 -1.219 -1.373 1.00 97.94 82 ALA A N 1
ATOM 665 C CA . ALA A 1 82 ? -9.805 -1.322 -2.606 1.00 97.94 82 ALA A CA 1
ATOM 666 C C . ALA A 1 82 ? -9.135 -0.567 -3.762 1.00 97.94 82 ALA A C 1
ATOM 668 O O . ALA A 1 82 ? -8.959 -1.132 -4.839 1.00 97.94 82 ALA A O 1
ATOM 669 N N . ALA A 1 83 ? -8.672 0.665 -3.529 1.00 95.62 83 ALA A N 1
ATOM 670 C CA . ALA A 1 83 ? -7.970 1.442 -4.548 1.00 95.62 83 ALA A CA 1
ATOM 671 C C . ALA A 1 83 ? -6.653 0.776 -4.983 1.00 95.62 83 ALA A C 1
ATOM 673 O O . ALA A 1 83 ? -6.342 0.742 -6.174 1.00 95.62 83 ALA A O 1
ATOM 674 N N . MET A 1 84 ? -5.885 0.207 -4.046 1.00 96.94 84 MET A N 1
ATOM 675 C CA . MET A 1 84 ? -4.686 -0.569 -4.375 1.00 96.94 84 MET A CA 1
ATOM 676 C C . MET A 1 84 ? -5.039 -1.799 -5.215 1.00 96.94 84 MET A C 1
ATOM 678 O O . MET A 1 84 ? -4.362 -2.076 -6.202 1.00 96.94 84 MET A O 1
ATOM 682 N N . ARG A 1 85 ? -6.094 -2.532 -4.844 1.00 97.69 85 ARG A N 1
ATOM 683 C CA . ARG A 1 85 ? -6.553 -3.720 -5.573 1.00 97.69 85 ARG A CA 1
ATOM 684 C C . ARG A 1 85 ? -7.015 -3.380 -6.989 1.00 97.69 85 ARG A C 1
ATOM 686 O O . ARG A 1 85 ? -6.685 -4.104 -7.913 1.00 97.69 85 ARG A O 1
ATOM 693 N N . GLU A 1 86 ? -7.751 -2.289 -7.163 1.00 96.25 86 GLU A N 1
ATOM 694 C CA . GLU A 1 86 ? -8.276 -1.866 -8.464 1.00 96.25 86 GLU A CA 1
ATOM 695 C C . GLU A 1 86 ? -7.178 -1.315 -9.382 1.00 96.25 86 GLU A C 1
ATOM 697 O O . GLU A 1 86 ? -7.184 -1.577 -10.582 1.00 96.25 86 GLU A O 1
ATOM 702 N N . ARG A 1 87 ? -6.249 -0.520 -8.835 1.00 95.06 87 ARG A N 1
ATOM 703 C CA . ARG A 1 87 ? -5.338 0.303 -9.647 1.00 95.06 87 ARG A CA 1
ATOM 704 C C . ARG A 1 87 ? -3.905 -0.192 -9.709 1.00 95.06 87 ARG A C 1
ATOM 706 O O . ARG A 1 87 ? -3.189 0.189 -10.627 1.00 95.06 87 ARG A O 1
ATOM 713 N N . LEU A 1 88 ? -3.464 -0.958 -8.716 1.00 95.69 88 LEU A N 1
ATOM 714 C CA . LEU A 1 88 ? -2.057 -1.337 -8.564 1.00 95.69 88 LEU A CA 1
ATOM 715 C C . LEU A 1 88 ? -1.844 -2.848 -8.675 1.00 95.69 88 LEU A C 1
ATOM 717 O O . LEU A 1 88 ? -0.709 -3.269 -8.863 1.00 95.69 88 LEU A O 1
ATOM 721 N N . PHE A 1 89 ? -2.892 -3.669 -8.579 1.00 96.50 89 PHE A N 1
ATOM 722 C CA . PHE A 1 89 ? -2.778 -5.117 -8.733 1.00 96.50 89 PHE A CA 1
ATOM 723 C C . PHE A 1 89 ? -2.962 -5.530 -10.195 1.00 96.50 89 PHE A C 1
ATOM 725 O O . PHE A 1 89 ? -4.042 -5.382 -10.763 1.00 96.50 89 PHE A O 1
ATOM 732 N N . ALA A 1 90 ? -1.906 -6.061 -10.804 1.00 93.62 90 ALA A N 1
ATOM 733 C CA . ALA A 1 90 ? -1.933 -6.554 -12.175 1.00 93.62 90 ALA A CA 1
ATOM 734 C C . ALA A 1 90 ? -0.938 -7.701 -12.346 1.00 93.62 90 ALA A C 1
ATOM 736 O O . ALA A 1 90 ? 0.130 -7.713 -11.733 1.00 93.62 90 ALA A O 1
ATOM 737 N N . ASP A 1 91 ? -1.283 -8.659 -13.207 1.00 92.38 91 ASP A N 1
ATOM 738 C CA . ASP A 1 91 ? -0.418 -9.797 -13.534 1.00 92.38 91 ASP A CA 1
ATOM 739 C C . ASP A 1 91 ? 0.017 -10.607 -12.287 1.00 92.38 91 ASP A C 1
ATOM 741 O O . ASP A 1 91 ? 1.120 -11.143 -12.227 1.00 92.38 91 ASP A O 1
ATOM 745 N N . GLY A 1 92 ? -0.850 -10.682 -11.267 1.00 93.69 92 GLY A N 1
ATOM 746 C CA . GLY A 1 92 ? -0.624 -11.462 -10.043 1.00 93.69 92 GLY A CA 1
ATOM 747 C C . GLY A 1 92 ? 0.205 -10.773 -8.953 1.00 93.69 92 GLY A C 1
ATOM 748 O O . GLY A 1 92 ? 0.396 -11.363 -7.892 1.00 93.69 92 GLY A O 1
ATOM 749 N N . VAL A 1 93 ? 0.660 -9.532 -9.159 1.00 95.69 93 VAL A N 1
ATOM 750 C CA . VAL A 1 93 ? 1.433 -8.766 -8.164 1.00 95.69 93 VAL A CA 1
ATOM 751 C C . VAL A 1 93 ? 0.978 -7.306 -8.086 1.00 95.69 93 VAL A C 1
ATOM 753 O O . VAL A 1 93 ? 0.288 -6.798 -8.969 1.00 95.69 93 VAL A O 1
ATOM 756 N N . TYR A 1 94 ? 1.366 -6.606 -7.018 1.00 96.62 94 TYR A N 1
ATOM 757 C CA . TYR A 1 94 ? 1.151 -5.160 -6.910 1.00 96.62 94 TYR A CA 1
ATOM 758 C C . TYR A 1 94 ? 2.327 -4.371 -7.500 1.00 96.62 94 TYR A C 1
ATOM 760 O O . TYR A 1 94 ? 3.476 -4.549 -7.086 1.00 96.62 94 TYR A O 1
ATOM 768 N N . TRP A 1 95 ? 2.024 -3.446 -8.406 1.00 95.56 95 TRP A N 1
ATOM 769 C CA . TRP A 1 95 ? 2.957 -2.526 -9.051 1.00 95.56 95 TRP A CA 1
ATOM 770 C C . TRP A 1 95 ? 2.760 -1.102 -8.533 1.00 95.56 95 TRP A C 1
ATOM 772 O O . TRP A 1 95 ? 1.639 -0.597 -8.514 1.00 95.56 95 TRP A O 1
ATOM 782 N N . SER A 1 96 ? 3.843 -0.415 -8.157 1.00 94.25 96 SER A N 1
ATOM 783 C CA . SER A 1 96 ? 3.791 1.046 -7.998 1.00 94.25 96 SER A CA 1
ATOM 784 C C . SER A 1 96 ? 3.462 1.689 -9.349 1.00 94.25 96 SER A C 1
ATOM 786 O O . SER A 1 96 ? 3.814 1.143 -10.393 1.00 94.25 96 SER A O 1
ATOM 788 N N . ALA A 1 97 ? 2.813 2.851 -9.348 1.00 92.38 97 ALA A N 1
ATOM 789 C CA . ALA A 1 97 ? 2.363 3.501 -10.581 1.00 92.38 97 ALA A CA 1
ATOM 790 C C . ALA A 1 97 ? 2.779 4.972 -10.665 1.00 92.38 97 ALA A C 1
ATOM 792 O O . ALA A 1 97 ? 3.038 5.621 -9.650 1.00 92.38 97 ALA A O 1
ATOM 793 N N . VAL A 1 98 ? 2.821 5.523 -11.876 1.00 87.25 98 VAL A N 1
ATOM 794 C CA . VAL A 1 98 ? 3.130 6.938 -12.105 1.00 87.25 98 VAL A CA 1
ATOM 795 C C . VAL A 1 98 ? 1.915 7.808 -11.761 1.00 87.25 98 VAL A C 1
ATOM 797 O O . VAL A 1 98 ? 0.869 7.732 -12.398 1.00 87.25 98 VAL A O 1
ATOM 800 N N . ALA A 1 99 ? 2.065 8.689 -10.773 1.00 77.75 99 ALA A N 1
ATOM 801 C CA . ALA A 1 99 ? 0.992 9.513 -10.214 1.00 77.75 99 ALA A CA 1
ATOM 802 C C . ALA A 1 99 ? 0.477 10.629 -11.140 1.00 77.75 99 ALA A C 1
ATOM 804 O O . ALA A 1 99 ? -0.613 11.138 -10.893 1.00 77.75 99 ALA A O 1
ATOM 805 N N . ILE A 1 100 ? 1.254 11.034 -12.153 1.00 75.94 100 ILE A N 1
ATOM 806 C CA . ILE A 1 100 ? 0.852 12.050 -13.148 1.00 75.94 100 ILE A CA 1
ATOM 807 C C . ILE A 1 100 ? 0.076 11.460 -14.336 1.00 75.94 100 ILE A C 1
ATOM 809 O O . ILE A 1 100 ? -0.388 12.207 -15.191 1.00 75.94 100 ILE A O 1
ATOM 813 N N . THR A 1 101 ? -0.046 10.136 -14.397 1.00 78.19 101 THR A N 1
ATOM 814 C CA . THR A 1 101 ? -0.787 9.404 -15.436 1.00 78.19 101 THR A CA 1
ATOM 815 C C . THR A 1 101 ? -2.000 8.706 -14.824 1.00 78.19 101 THR A C 1
ATOM 817 O O . THR A 1 101 ? -2.147 8.686 -13.598 1.00 78.19 101 THR A O 1
ATOM 820 N N . ASP A 1 102 ? -2.815 8.057 -15.656 1.00 80.25 102 ASP A N 1
ATOM 821 C CA . ASP A 1 102 ? -3.886 7.150 -15.227 1.00 80.25 102 ASP A CA 1
ATOM 822 C C . ASP A 1 102 ? -3.328 5.819 -14.682 1.00 80.25 102 ASP A C 1
ATOM 824 O O . ASP A 1 102 ? -3.687 4.739 -15.139 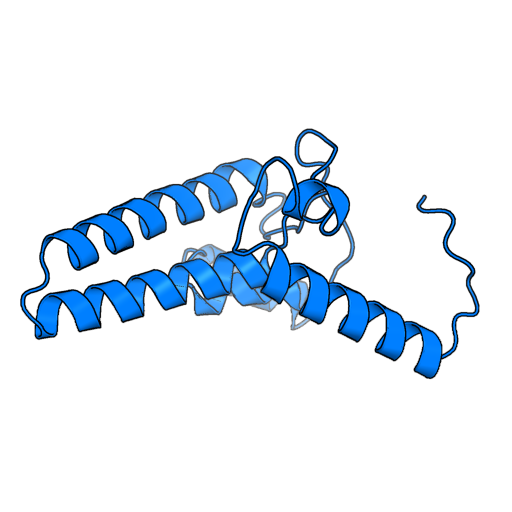1.00 80.25 102 ASP A O 1
ATOM 828 N N . TYR A 1 103 ? -2.452 5.898 -13.674 1.00 84.12 103 TYR A N 1
ATOM 829 C CA . TYR A 1 103 ? -1.853 4.754 -12.982 1.00 84.12 103 TYR A CA 1
ATOM 830 C C . TYR A 1 103 ? -1.014 3.838 -13.888 1.00 84.12 103 TYR A C 1
ATOM 832 O O . TYR A 1 103 ? -1.036 2.619 -13.730 1.00 84.12 103 TYR A O 1
ATOM 840 N N . GLU A 1 104 ? -0.215 4.406 -14.799 1.00 89.56 104 GLU A N 1
ATOM 841 C CA . GLU A 1 104 ? 0.731 3.614 -15.590 1.00 89.56 104 GLU A CA 1
ATOM 842 C C . GLU A 1 104 ? 1.684 2.829 -14.658 1.00 89.56 104 GLU A C 1
ATOM 844 O O . GLU A 1 104 ? 2.391 3.453 -13.851 1.00 89.56 104 GLU A O 1
ATOM 849 N N . PRO A 1 105 ? 1.721 1.482 -14.730 1.00 89.69 105 PRO A N 1
ATOM 850 C CA . PRO A 1 105 ? 2.550 0.676 -13.842 1.00 89.69 105 PRO A CA 1
ATOM 851 C C . PRO A 1 105 ? 4.045 0.891 -14.080 1.00 89.69 105 PRO A C 1
ATOM 853 O O . PRO A 1 105 ? 4.550 0.779 -15.198 1.00 89.69 105 PRO A O 1
ATOM 856 N N . LEU A 1 106 ? 4.790 1.094 -12.999 1.00 89.62 106 LEU A N 1
ATOM 857 C CA . LEU A 1 106 ? 6.246 1.047 -12.992 1.00 89.62 106 LEU A CA 1
ATOM 858 C C . LEU A 1 106 ? 6.687 -0.419 -12.968 1.00 89.62 106 LEU A C 1
ATOM 860 O O . LEU A 1 106 ? 6.900 -0.989 -11.899 1.00 89.62 106 LEU A O 1
ATOM 864 N N . LYS A 1 107 ? 6.825 -1.032 -14.152 1.00 87.06 107 LYS A N 1
ATOM 865 C CA . LYS A 1 107 ? 7.208 -2.448 -14.327 1.00 87.06 107 LYS A CA 1
ATOM 866 C C . LYS A 1 107 ? 8.692 -2.719 -14.037 1.00 87.06 107 LYS A C 1
ATOM 868 O O . LYS A 1 107 ? 9.428 -3.215 -14.885 1.00 87.06 107 LYS A O 1
ATOM 873 N N . VAL A 1 108 ? 9.137 -2.369 -12.834 1.00 85.50 108 VAL A N 1
ATOM 874 C CA . VAL A 1 108 ? 10.461 -2.703 -12.303 1.00 85.50 108 VAL A CA 1
ATOM 875 C C . VAL A 1 108 ? 10.261 -3.646 -11.128 1.00 85.50 108 VAL A C 1
ATOM 877 O O . VAL A 1 108 ? 9.695 -3.256 -10.107 1.00 85.50 108 VAL A O 1
ATOM 880 N N . ALA A 1 109 ? 10.728 -4.885 -11.282 1.00 84.25 109 ALA A N 1
ATOM 881 C CA . ALA A 1 109 ? 10.655 -5.876 -10.222 1.00 84.25 109 ALA A CA 1
ATOM 882 C C . ALA A 1 109 ? 11.551 -5.449 -9.054 1.00 84.25 109 ALA A C 1
ATOM 884 O O . ALA A 1 109 ? 12.769 -5.325 -9.190 1.00 84.25 109 ALA A O 1
ATOM 885 N N . THR A 1 110 ? 10.937 -5.185 -7.906 1.00 88.62 110 THR A N 1
ATOM 886 C CA . THR A 1 110 ? 11.639 -4.840 -6.666 1.00 88.62 110 THR A CA 1
ATOM 887 C C . THR A 1 110 ? 10.986 -5.566 -5.497 1.00 88.62 110 THR A C 1
ATOM 889 O O . THR A 1 110 ? 9.912 -6.152 -5.631 1.00 88.62 110 THR A O 1
ATOM 892 N N . TRP A 1 111 ? 11.592 -5.478 -4.311 1.00 92.00 111 TRP A N 1
ATOM 893 C CA . TRP A 1 111 ? 11.013 -6.027 -3.080 1.00 92.00 111 TRP A CA 1
ATOM 894 C C . TRP A 1 111 ? 9.598 -5.492 -2.778 1.00 92.00 111 TRP A C 1
ATOM 896 O O . TRP A 1 111 ? 8.865 -6.098 -1.999 1.00 92.00 111 TRP A O 1
ATOM 906 N N . ALA A 1 112 ? 9.197 -4.380 -3.407 1.00 93.56 112 ALA A N 1
ATOM 907 C CA . ALA A 1 112 ? 7.894 -3.754 -3.242 1.00 93.56 112 ALA A CA 1
ATOM 908 C C . ALA A 1 112 ? 6.709 -4.705 -3.470 1.00 93.56 112 ALA A C 1
ATOM 910 O O . ALA A 1 112 ? 5.675 -4.528 -2.827 1.00 93.56 112 ALA A O 1
ATOM 911 N N . HIS A 1 113 ? 6.857 -5.739 -4.307 1.00 94.56 113 HIS A N 1
ATOM 912 C CA . HIS A 1 113 ? 5.805 -6.739 -4.530 1.00 94.56 113 HIS A CA 1
ATOM 913 C C . HIS A 1 113 ? 5.421 -7.510 -3.267 1.00 94.56 113 HIS A C 1
ATOM 915 O O . HIS A 1 113 ? 4.288 -7.977 -3.169 1.00 94.56 113 HIS A O 1
ATOM 921 N N . PHE A 1 114 ? 6.334 -7.622 -2.299 1.00 96.25 114 PHE A N 1
ATOM 922 C CA . PHE A 1 114 ? 6.117 -8.339 -1.044 1.00 96.25 114 PHE A CA 1
ATOM 923 C C . PHE A 1 114 ? 5.532 -7.454 0.060 1.00 96.25 114 PHE A C 1
ATOM 925 O O . PHE A 1 114 ? 4.959 -7.980 1.010 1.00 96.25 114 PHE A O 1
ATOM 932 N N . ALA A 1 115 ? 5.612 -6.123 -0.050 1.00 97.00 115 ALA A N 1
ATOM 933 C CA . ALA A 1 115 ? 5.069 -5.216 0.966 1.00 97.00 115 ALA A CA 1
ATOM 934 C C . ALA A 1 115 ? 3.561 -5.428 1.251 1.00 97.00 115 ALA A C 1
ATOM 936 O O . ALA A 1 115 ? 3.178 -5.415 2.419 1.00 97.00 115 ALA A O 1
ATOM 937 N N . PRO A 1 116 ? 2.694 -5.706 0.257 1.00 97.88 116 PRO A N 1
ATOM 938 C CA . PRO A 1 116 ? 1.283 -6.004 0.507 1.00 97.88 116 PRO A CA 1
ATOM 939 C C . PRO A 1 116 ? 1.028 -7.288 1.316 1.00 97.88 116 PRO A C 1
ATOM 941 O O . PRO A 1 116 ? -0.059 -7.421 1.872 1.00 97.88 116 PRO A O 1
ATOM 944 N N . LEU A 1 117 ? 2.000 -8.210 1.437 1.00 97.25 117 LEU A N 1
ATOM 945 C CA . LEU A 1 117 ? 1.883 -9.363 2.347 1.00 97.25 117 LEU A CA 1
ATOM 946 C C . LEU A 1 117 ? 1.800 -8.906 3.804 1.00 97.25 117 LEU A C 1
ATOM 948 O O . LEU A 1 117 ? 0.981 -9.419 4.559 1.00 97.25 117 LEU A O 1
ATOM 952 N N . PHE A 1 118 ? 2.614 -7.915 4.181 1.00 94.75 118 PHE A N 1
ATOM 953 C CA . PHE A 1 118 ? 2.606 -7.337 5.527 1.00 94.75 118 PHE A CA 1
ATOM 954 C 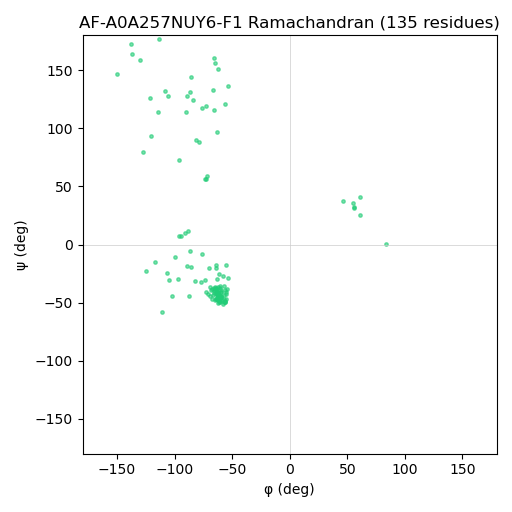C . PHE A 1 118 ? 1.243 -6.726 5.870 1.00 94.75 118 PHE A C 1
ATOM 956 O O . PHE A 1 118 ? 0.774 -6.855 6.992 1.00 94.75 118 PHE A O 1
ATOM 963 N N . ALA A 1 119 ? 0.581 -6.132 4.877 1.00 96.19 119 ALA A N 1
ATOM 964 C CA . ALA A 1 119 ? -0.746 -5.548 5.014 1.00 96.19 119 ALA A CA 1
ATOM 965 C C . ALA A 1 119 ? -1.891 -6.534 4.704 1.00 96.19 119 ALA A C 1
ATOM 967 O O . ALA A 1 119 ? -3.040 -6.104 4.578 1.00 96.19 119 ALA A O 1
ATOM 968 N N . GLY A 1 120 ? -1.622 -7.835 4.548 1.00 96.44 120 GLY A N 1
ATOM 969 C CA . GLY A 1 120 ? -2.655 -8.846 4.283 1.00 96.44 120 GLY A CA 1
ATOM 970 C C . GLY A 1 120 ? -3.523 -8.552 3.052 1.00 96.44 120 GLY A C 1
ATOM 971 O O . GLY A 1 120 ? -4.712 -8.850 3.058 1.00 96.44 120 GLY A O 1
ATOM 972 N N . LEU A 1 121 ? -2.961 -7.899 2.029 1.00 97.94 121 LEU A N 1
ATOM 973 C CA . LEU A 1 121 ? -3.695 -7.489 0.823 1.00 97.94 121 LEU A CA 1
ATOM 974 C C . LEU A 1 121 ? -3.766 -8.595 -0.237 1.00 97.94 121 LEU A C 1
ATOM 976 O O . LEU A 1 121 ? -4.615 -8.545 -1.125 1.00 97.94 121 LEU A O 1
ATOM 980 N N . TYR A 1 122 ? -2.883 -9.587 -0.144 1.00 98.00 122 TYR A N 1
ATOM 981 C CA . TYR A 1 122 ? -2.970 -10.809 -0.932 1.00 98.00 122 TYR A CA 1
ATOM 982 C C . TYR A 1 122 ? -3.876 -11.827 -0.245 1.00 98.00 122 TYR A C 1
ATOM 984 O O . TYR A 1 122 ? -3.843 -11.988 0.977 1.00 98.00 122 TYR A O 1
ATOM 992 N N . THR A 1 123 ? -4.617 -12.583 -1.046 1.00 97.69 123 THR A N 1
ATOM 993 C CA . THR A 1 123 ? -5.196 -13.855 -0.590 1.00 97.69 123 THR A CA 1
ATOM 994 C C . THR A 1 123 ? -4.088 -14.879 -0.294 1.00 97.69 123 THR A C 1
ATOM 996 O O . THR A 1 123 ? -2.971 -14.733 -0.800 1.00 97.69 123 THR A O 1
ATOM 999 N N . PRO A 1 124 ? -4.354 -15.937 0.496 1.00 97.56 124 PRO A N 1
ATOM 1000 C CA . PRO A 1 124 ? -3.372 -16.996 0.741 1.00 97.56 124 PRO A CA 1
ATOM 1001 C C . PRO A 1 124 ? -2.815 -17.627 -0.545 1.00 97.56 124 PRO A C 1
ATOM 1003 O O . PRO A 1 124 ? -1.619 -17.913 -0.632 1.00 97.56 124 PRO A O 1
ATOM 1006 N N . GLU A 1 125 ? -3.664 -17.810 -1.556 1.00 97.75 125 GLU A N 1
ATOM 1007 C CA . GLU A 1 125 ? -3.292 -18.368 -2.855 1.00 97.75 125 GLU A CA 1
ATOM 1008 C C . GLU A 1 125 ? -2.371 -17.420 -3.633 1.00 97.75 125 GLU A C 1
ATOM 1010 O O . GLU A 1 125 ? -1.328 -17.848 -4.130 1.00 97.75 125 GLU A O 1
ATOM 1015 N N . GLU A 1 126 ? -2.710 -16.129 -3.693 1.00 97.81 126 GLU A N 1
ATOM 1016 C CA . GLU A 1 126 ? -1.874 -15.112 -4.344 1.00 97.81 126 GLU A CA 1
ATOM 1017 C C . GLU A 1 126 ? -0.539 -14.925 -3.614 1.00 97.81 126 GLU A C 1
ATOM 1019 O O . GLU A 1 126 ? 0.499 -14.779 -4.254 1.00 97.81 126 GLU A O 1
ATOM 1024 N N . ALA A 1 127 ? -0.541 -14.978 -2.279 1.00 97.44 127 ALA A N 1
ATOM 1025 C CA . ALA A 1 127 ? 0.668 -14.882 -1.470 1.00 97.44 127 ALA A CA 1
ATOM 1026 C C . ALA A 1 127 ? 1.635 -16.037 -1.759 1.00 97.44 127 ALA A C 1
ATOM 1028 O O . ALA A 1 127 ? 2.834 -15.809 -1.926 1.00 97.44 127 ALA A O 1
ATOM 1029 N N . ARG A 1 128 ? 1.119 -17.271 -1.862 1.00 96.88 128 ARG A N 1
ATOM 1030 C CA . ARG A 1 128 ? 1.922 -18.431 -2.272 1.00 96.88 128 ARG A CA 1
ATOM 1031 C C . ARG A 1 128 ? 2.469 -18.240 -3.687 1.00 96.88 128 ARG A C 1
ATOM 1033 O O . ARG A 1 128 ? 3.673 -18.362 -3.882 1.00 96.88 128 ARG A O 1
ATOM 1040 N N . ALA A 1 129 ? 1.612 -17.876 -4.641 1.00 96.44 129 ALA A N 1
ATOM 1041 C CA . ALA A 1 129 ? 2.015 -17.672 -6.033 1.00 96.44 129 ALA A CA 1
ATOM 1042 C C . ALA A 1 129 ? 3.087 -16.577 -6.188 1.00 96.44 129 ALA A C 1
ATOM 1044 O O . ALA A 1 129 ? 4.025 -16.731 -6.972 1.00 96.44 129 ALA A O 1
ATOM 1045 N N . LEU A 1 130 ? 2.988 -15.488 -5.420 1.00 95.75 130 LEU A N 1
ATOM 1046 C CA . LEU A 1 130 ? 3.998 -14.433 -5.377 1.00 95.75 130 LEU A CA 1
ATOM 1047 C C . LEU A 1 130 ? 5.350 -14.974 -4.900 1.00 95.75 130 LEU A C 1
ATOM 1049 O O . LEU A 1 130 ? 6.369 -14.708 -5.528 1.00 95.75 130 LEU A O 1
ATOM 1053 N N . VAL A 1 131 ? 5.374 -15.707 -3.784 1.00 94.75 131 VAL A N 1
ATOM 1054 C CA . VAL A 1 131 ? 6.624 -16.239 -3.221 1.00 94.75 131 VAL A CA 1
ATOM 1055 C C . VAL A 1 131 ? 7.273 -17.228 -4.189 1.00 94.75 131 VAL A C 1
ATOM 1057 O O . VAL A 1 131 ? 8.461 -17.088 -4.489 1.00 94.75 131 VAL A O 1
ATOM 1060 N N . ASP A 1 132 ? 6.487 -18.150 -4.742 1.00 94.56 132 ASP A N 1
ATOM 1061 C CA . ASP A 1 132 ? 6.973 -19.159 -5.687 1.00 94.56 132 ASP A CA 1
ATOM 1062 C C . ASP A 1 132 ? 7.541 -18.521 -6.967 1.00 94.56 132 ASP A C 1
ATOM 1064 O O . ASP A 1 132 ? 8.546 -18.996 -7.484 1.00 94.56 132 ASP A O 1
ATOM 1068 N N . SER A 1 133 ? 6.944 -17.424 -7.451 1.00 90.50 133 SER A N 1
ATOM 1069 C CA . SER A 1 133 ? 7.321 -16.783 -8.722 1.00 90.50 133 SER A CA 1
ATOM 1070 C C . SER A 1 133 ? 8.223 -15.553 -8.622 1.00 90.50 133 SER A C 1
ATOM 1072 O O . SER A 1 133 ? 8.647 -15.060 -9.662 1.00 90.50 133 SER A O 1
ATOM 1074 N N . GLN A 1 134 ? 8.469 -14.978 -7.440 1.00 88.31 134 GLN A N 1
ATOM 1075 C CA . GLN A 1 134 ? 9.294 -13.764 -7.292 1.00 88.31 134 GLN A CA 1
ATOM 1076 C C . GLN A 1 134 ? 10.458 -13.935 -6.312 1.00 88.31 134 GLN A C 1
ATOM 1078 O O . GLN A 1 134 ? 11.424 -13.178 -6.400 1.00 88.31 134 GLN A O 1
ATOM 1083 N N . LEU A 1 135 ? 10.382 -14.887 -5.373 1.00 88.06 135 LEU A N 1
ATOM 1084 C CA . LEU A 1 135 ? 11.453 -15.130 -4.400 1.00 88.06 135 LEU A CA 1
ATOM 1085 C C . LEU A 1 135 ? 12.301 -16.354 -4.752 1.00 88.06 135 LEU A C 1
ATOM 1087 O O . LEU A 1 135 ? 13.521 -16.284 -4.642 1.00 88.06 135 LEU A O 1
ATOM 1091 N N . PHE A 1 136 ? 11.667 -17.463 -5.143 1.00 84.19 136 PHE A N 1
ATOM 1092 C CA . PHE A 1 136 ? 12.345 -18.746 -5.375 1.00 84.19 136 PHE A CA 1
ATOM 1093 C C . PHE A 1 136 ? 12.726 -19.029 -6.833 1.00 84.19 136 PHE A C 1
ATOM 1095 O O . PHE A 1 136 ? 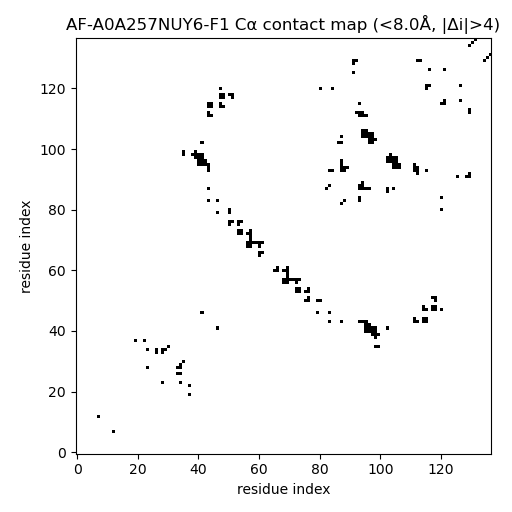13.176 -20.138 -7.117 1.00 84.19 136 PHE A O 1
ATOM 1102 N N . ASN A 1 137 ? 12.555 -18.048 -7.726 1.00 57.25 137 ASN A N 1
ATOM 1103 C CA . ASN A 1 137 ? 12.985 -18.148 -9.125 1.00 57.25 137 ASN A CA 1
ATOM 1104 C C . ASN A 1 137 ? 14.451 -18.565 -9.274 1.00 57.25 137 ASN A C 1
ATOM 1106 O O . ASN A 1 137 ? 15.318 -17.903 -8.657 1.00 57.25 137 ASN A O 1
#

Sequence (137 aa):
MLHVPVDISREDHLKRRVELIDANRTCNFDAELCMKRHFWVKDVPFNAILVENLRILSNIASLLDRKDGEHFCNLNVDLVSAAMRERLFADGVYWSAVAITDYEPLKVATWAHFAPLFAGLYTPEEARALVDSQLFN

pLDDT: mean 89.28, std 11.3, range [38.53, 98.56]

Solvent-accessible surface area (backbone atoms only — not comparable to full-atom values): 7740 Å² total; per-residue (Å²): 132,84,92,66,77,94,82,70,53,73,66,56,55,48,51,54,51,50,55,51,52,54,48,55,67,70,39,74,76,38,60,81,82,40,40,57,78,76,49,53,56,48,46,44,42,61,53,22,52,48,37,41,51,26,52,53,48,18,53,52,20,57,77,68,70,34,60,71,52,21,53,52,23,52,54,47,32,51,54,50,52,50,49,44,54,72,61,25,49,55,98,79,41,52,36,30,17,34,56,88,51,96,44,51,64,50,92,64,94,54,78,48,52,55,36,33,59,81,40,62,70,50,53,76,68,48,47,51,52,40,44,60,67,71,69,69,108

Secondary structure (DSSP, 8-state):
-----S---HHHHHHHHHHHHHHHHHHTT-IIIIIHHH--EE-HHHHHHHHHHHHHHHHHHHHTT-HHHHHHHHHHHHHHHHHHHHHTEETTEE--EETTTT-EE-----GGGGHHHHTT-S-HHHHHH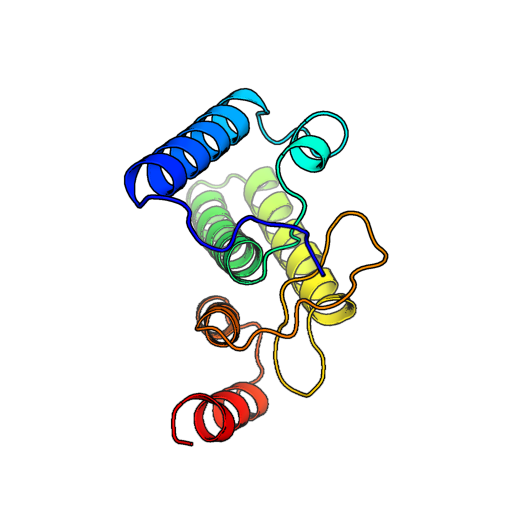HHHHHT--